Protein AF-A0A804HPI5-F1 (afdb_monomer_lite)

pLDDT: mean 88.05, std 7.71, range [62.28, 96.75]

Sequence (107 aa):
MGIGVQLNKEEKLSYSVRGKKSFPITANGLVGINLKGKCYFDKEFKERKPRGAVELAWSIFNFQKDQDVRIKIGYEICDQVPYLQIRENNWTLGADIHGKWNVRFDL

Radius of gyration: 16.56 Å; chains: 1; bounding box: 34×28×50 Å

Secondary structure (DSSP, 8-state):
-EEEEEE-TT--EEEEEEEEEEEESSTTSSEEEEEEEEEEEETTS--EEEEEEEEEEEEEEEEETTEEEEEEEEEETTTTEEEEEEEETTEEEEEETTS-EEEEE--

Structure (mmCIF, N/CA/C/O backbone):
data_AF-A0A804HPI5-F1
#
_entry.id   AF-A0A804HPI5-F1
#
loop_
_atom_site.group_PDB
_atom_site.id
_atom_site.type_symbol
_atom_site.label_atom_id
_atom_site.label_alt_id
_atom_site.label_comp_id
_atom_site.label_asym_id
_atom_site.label_entity_id
_atom_site.label_seq_id
_atom_site.pdbx_PDB_ins_code
_atom_site.Cartn_x
_atom_site.Cartn_y
_atom_site.Cartn_z
_atom_site.occupancy
_atom_site.B_iso_or_equiv
_atom_site.auth_seq_id
_atom_site.auth_comp_id
_atom_site.auth_asym_id
_atom_site.auth_atom_id
_atom_site.pdbx_PDB_model_num
ATOM 1 N N . MET A 1 1 ? 8.607 4.500 10.611 1.00 75.00 1 MET A N 1
ATOM 2 C CA . MET A 1 1 ? 7.471 4.377 11.555 1.00 75.00 1 MET A CA 1
ATOM 3 C C . MET A 1 1 ? 6.921 5.768 11.798 1.00 75.00 1 MET A C 1
ATOM 5 O O . MET A 1 1 ? 7.673 6.717 11.635 1.00 75.00 1 MET A O 1
ATOM 9 N N . GLY A 1 2 ? 5.639 5.899 12.119 1.00 83.19 2 GLY A N 1
ATOM 10 C CA . GLY A 1 2 ? 5.010 7.181 12.419 1.00 83.19 2 GLY A CA 1
ATOM 11 C C . GLY A 1 2 ? 4.005 7.032 13.550 1.00 83.19 2 GLY A C 1
ATOM 12 O O . GLY A 1 2 ? 3.336 6.002 13.648 1.00 83.19 2 GLY A O 1
ATOM 13 N N . ILE A 1 3 ? 3.919 8.053 14.392 1.00 85.00 3 ILE A N 1
ATOM 14 C CA . ILE A 1 3 ? 2.945 8.162 15.476 1.00 85.00 3 ILE A CA 1
ATOM 15 C C . ILE A 1 3 ? 2.045 9.346 15.132 1.00 85.00 3 ILE A C 1
ATOM 17 O O . ILE A 1 3 ? 2.536 10.382 14.687 1.00 85.00 3 ILE A O 1
ATOM 21 N N . GLY A 1 4 ? 0.737 9.177 15.281 1.00 83.25 4 GLY A N 1
ATOM 22 C CA . GLY A 1 4 ? -0.249 10.226 15.052 1.00 83.25 4 GLY A CA 1
ATOM 23 C C . GLY A 1 4 ? -1.202 10.332 16.230 1.00 83.25 4 GLY A C 1
ATOM 24 O O . GLY A 1 4 ? -1.602 9.314 16.792 1.00 83.25 4 GLY A O 1
ATOM 25 N N . VAL A 1 5 ? -1.580 11.559 16.568 1.00 82.81 5 VAL A N 1
ATOM 26 C CA . VAL A 1 5 ? -2.618 11.868 17.551 1.00 82.81 5 VAL A CA 1
ATOM 27 C C . VAL A 1 5 ? -3.740 12.579 16.810 1.00 82.81 5 VAL A C 1
ATOM 29 O O . VAL A 1 5 ? -3.478 13.496 16.033 1.00 82.81 5 VAL A O 1
ATOM 32 N N . GLN A 1 6 ? -4.974 12.135 17.015 1.00 80.94 6 GLN A N 1
ATOM 33 C CA . GLN A 1 6 ? -6.161 12.745 16.432 1.00 80.94 6 GLN A CA 1
ATOM 34 C C . GLN A 1 6 ? -7.118 13.137 17.555 1.00 80.94 6 GLN A C 1
ATOM 36 O O . GLN A 1 6 ? -7.386 12.340 18.453 1.00 80.94 6 GLN A O 1
ATOM 41 N N . LEU A 1 7 ? -7.627 14.366 17.494 1.00 77.38 7 LEU A N 1
ATOM 42 C CA . LEU A 1 7 ? -8.688 14.849 18.367 1.00 77.38 7 LEU A CA 1
ATOM 43 C C . LEU A 1 7 ? -9.964 14.961 17.532 1.00 77.38 7 LEU A C 1
ATOM 45 O O . LEU A 1 7 ? -10.003 15.711 16.554 1.00 77.38 7 LEU A O 1
ATOM 49 N N . ASN A 1 8 ? -10.990 14.189 17.876 1.00 75.69 8 ASN A N 1
ATOM 50 C CA . ASN A 1 8 ? -12.289 14.301 17.217 1.00 75.69 8 ASN A CA 1
ATOM 51 C C . ASN A 1 8 ? -13.122 15.427 17.849 1.00 75.69 8 ASN A C 1
ATOM 53 O O . ASN A 1 8 ? -12.873 15.830 18.982 1.00 75.69 8 ASN A O 1
ATOM 57 N N . LYS A 1 9 ? -14.142 15.915 17.125 1.00 70.94 9 LYS A N 1
ATOM 58 C CA . LYS A 1 9 ? -15.047 16.994 17.580 1.00 70.94 9 LYS A CA 1
ATOM 59 C C . LYS A 1 9 ? -15.792 16.677 18.891 1.00 70.94 9 LYS A C 1
ATOM 61 O O . LYS A 1 9 ? -16.273 17.593 19.536 1.00 70.94 9 LYS A O 1
ATOM 66 N N . GLU A 1 10 ? -15.849 15.405 19.287 1.00 74.38 10 GLU A N 1
ATOM 67 C CA . GLU A 1 10 ? -16.388 14.928 20.573 1.00 74.38 10 GLU A CA 1
ATOM 68 C C . GLU A 1 10 ? -15.326 14.850 21.697 1.00 74.38 10 GLU A C 1
ATOM 70 O O . GLU A 1 10 ? -15.497 14.085 22.640 1.00 74.38 10 GLU A O 1
ATOM 75 N N . GLU A 1 11 ? -14.170 15.516 21.563 1.00 62.28 11 GLU A N 1
ATOM 76 C CA . GLU A 1 11 ? -13.015 15.434 22.489 1.00 62.28 11 GLU A CA 1
ATOM 77 C C . GLU A 1 11 ? -12.439 14.018 22.716 1.00 62.28 11 GLU A C 1
ATOM 79 O O . GLU A 1 11 ? -11.583 13.792 23.581 1.00 62.28 11 GLU A O 1
ATOM 84 N N . LYS A 1 12 ? -12.849 13.040 21.901 1.00 70.12 12 LYS A N 1
ATOM 85 C CA . LYS A 1 12 ? -12.235 11.711 21.885 1.00 70.12 12 LYS A CA 1
ATOM 86 C C . LYS A 1 12 ? -10.836 11.816 21.289 1.00 70.12 12 LYS A C 1
ATOM 88 O O . LYS A 1 12 ? -10.663 12.103 20.103 1.00 70.12 12 LYS A O 1
ATOM 93 N N . LEU A 1 13 ? -9.849 11.607 22.156 1.00 77.19 13 LEU A N 1
ATOM 94 C CA . LEU A 1 13 ? -8.439 11.512 21.811 1.00 77.19 13 LEU A CA 1
ATOM 95 C C . LEU A 1 13 ? -8.155 10.099 21.300 1.00 77.19 13 LEU A C 1
ATOM 97 O O . LEU A 1 13 ? -8.396 9.126 22.013 1.00 77.19 13 LEU A O 1
ATOM 101 N N . SER A 1 14 ? -7.614 9.988 20.094 1.00 79.69 14 SER A N 1
ATOM 102 C CA . SER A 1 14 ? -7.208 8.709 19.520 1.00 79.69 14 SER A CA 1
ATOM 103 C C . SER A 1 14 ? -5.733 8.760 19.138 1.00 79.69 14 SER A C 1
ATOM 105 O O . SER A 1 14 ? -5.259 9.704 18.501 1.00 79.69 14 SER A O 1
ATOM 107 N N . TYR A 1 15 ? -4.999 7.718 19.504 1.00 83.19 15 TYR A N 1
ATOM 108 C CA . TYR A 1 15 ? -3.606 7.526 19.131 1.00 83.19 15 TYR A CA 1
ATOM 109 C C . TYR A 1 15 ? -3.523 6.530 17.984 1.00 83.19 15 TYR A C 1
ATOM 111 O O . TYR A 1 15 ? -4.274 5.558 17.918 1.00 83.19 15 TYR A O 1
ATOM 119 N N . SER A 1 16 ? -2.584 6.735 17.070 1.00 86.12 16 SER A N 1
ATOM 120 C CA . SER A 1 16 ? -2.315 5.781 16.004 1.00 86.12 16 SER A CA 1
ATOM 121 C C . SER A 1 16 ? -0.825 5.564 15.821 1.00 86.12 16 SER A C 1
ATOM 123 O O . SER A 1 16 ? -0.036 6.507 15.788 1.00 86.12 16 SER A O 1
ATOM 125 N N . VAL A 1 17 ? -0.440 4.304 15.669 1.00 87.62 17 VAL A N 1
ATOM 126 C CA . VAL A 1 17 ? 0.923 3.901 15.326 1.00 87.62 17 VAL A CA 1
ATOM 127 C C . VAL A 1 17 ? 0.884 3.297 13.934 1.00 87.62 17 VAL A C 1
ATOM 129 O O . VAL A 1 17 ? 0.065 2.422 13.656 1.00 87.62 17 VAL A O 1
ATOM 132 N N . ARG A 1 18 ? 1.753 3.767 13.036 1.00 91.44 18 ARG A N 1
ATOM 133 C CA . ARG A 1 18 ? 1.865 3.270 11.662 1.00 91.44 18 ARG A CA 1
ATOM 134 C C . ARG A 1 18 ? 3.283 2.804 11.356 1.00 91.44 18 ARG A C 1
ATOM 136 O O . ARG A 1 18 ? 4.258 3.542 11.502 1.00 91.44 18 ARG A O 1
ATOM 143 N N . GLY A 1 19 ? 3.386 1.593 10.834 1.00 91.94 19 GLY A N 1
ATOM 144 C CA . GLY A 1 19 ? 4.595 1.018 10.266 1.00 91.94 19 GLY A CA 1
ATOM 145 C C . GLY A 1 19 ? 4.417 0.757 8.776 1.00 91.94 19 GLY A C 1
ATOM 146 O O . GLY A 1 19 ? 3.356 0.330 8.326 1.00 91.94 19 GLY A O 1
ATOM 147 N N . LYS A 1 20 ? 5.470 1.002 8.001 1.00 92.94 20 LYS A N 1
ATOM 148 C CA . LYS A 1 20 ? 5.594 0.492 6.638 1.00 92.94 20 LYS A CA 1
ATOM 149 C C . LYS A 1 20 ? 7.012 -0.032 6.465 1.00 92.94 20 LYS A C 1
ATOM 151 O O . LYS A 1 20 ? 7.951 0.668 6.844 1.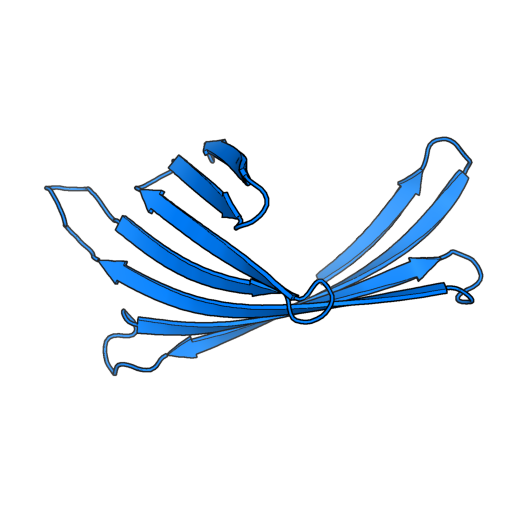00 92.94 20 LYS A O 1
ATOM 156 N N . LYS A 1 21 ? 7.157 -1.224 5.894 1.00 92.94 21 LYS A N 1
ATOM 157 C CA . LYS A 1 21 ? 8.444 -1.781 5.476 1.00 92.94 21 LYS A CA 1
ATOM 158 C C . LYS A 1 21 ? 8.330 -2.314 4.055 1.00 92.94 21 LYS A C 1
ATOM 160 O O . LYS A 1 21 ? 7.317 -2.907 3.705 1.00 92.94 21 LYS A O 1
ATOM 165 N N . SER A 1 22 ? 9.346 -2.056 3.246 1.00 92.25 22 SER A N 1
ATOM 166 C CA . SER A 1 22 ? 9.402 -2.452 1.841 1.00 92.25 22 SER A CA 1
ATOM 167 C C . SER A 1 22 ? 10.572 -3.407 1.645 1.00 92.25 22 SER A C 1
ATOM 169 O O . SER A 1 22 ? 11.661 -3.142 2.153 1.00 92.25 22 SER A O 1
ATOM 171 N N . PHE A 1 23 ? 10.335 -4.502 0.930 1.00 91.81 23 PHE A N 1
ATOM 172 C CA . PHE A 1 23 ? 11.318 -5.530 0.606 1.00 91.81 23 PHE A CA 1
ATOM 173 C C . PHE A 1 23 ? 11.408 -5.655 -0.917 1.00 91.81 23 PHE A C 1
ATOM 175 O O . PHE A 1 23 ? 10.395 -5.978 -1.544 1.00 91.81 23 PHE A O 1
ATOM 182 N N . PRO A 1 24 ? 12.563 -5.373 -1.538 1.00 92.12 24 PRO A N 1
ATOM 183 C CA . PRO A 1 24 ? 12.738 -5.613 -2.965 1.00 92.12 24 PRO A CA 1
ATOM 184 C C . PRO A 1 24 ? 12.742 -7.124 -3.237 1.00 92.12 24 PRO A C 1
ATOM 186 O O . PRO A 1 24 ? 13.370 -7.882 -2.500 1.00 92.12 24 PRO A O 1
ATOM 189 N N . ILE A 1 25 ? 12.032 -7.557 -4.280 1.00 90.56 25 ILE A N 1
ATOM 190 C CA . ILE A 1 25 ? 12.082 -8.939 -4.783 1.00 90.56 25 ILE A CA 1
ATOM 191 C C . ILE A 1 25 ? 13.147 -9.046 -5.876 1.00 90.56 25 ILE A C 1
ATOM 193 O O . ILE A 1 25 ? 13.896 -10.016 -5.927 1.00 90.56 25 ILE A O 1
ATOM 197 N N . THR A 1 26 ? 13.220 -8.050 -6.760 1.00 88.94 26 THR A N 1
ATOM 198 C CA . THR A 1 26 ? 14.169 -8.036 -7.876 1.00 88.94 26 THR A CA 1
ATOM 199 C C . THR A 1 26 ? 15.423 -7.235 -7.532 1.00 88.94 26 THR A C 1
ATOM 201 O O . THR A 1 26 ? 15.356 -6.244 -6.806 1.00 88.94 26 THR A O 1
ATOM 204 N N . ALA A 1 27 ? 16.571 -7.620 -8.103 1.00 81.56 27 ALA A N 1
ATOM 205 C CA . ALA A 1 27 ? 17.852 -6.935 -7.884 1.00 81.56 27 ALA A CA 1
ATOM 206 C C . ALA A 1 27 ? 17.829 -5.452 -8.308 1.00 81.56 27 ALA A C 1
ATOM 208 O O . ALA A 1 27 ? 18.517 -4.627 -7.718 1.00 81.56 27 ALA A O 1
ATOM 209 N N . ASN A 1 28 ? 16.996 -5.102 -9.294 1.00 84.50 28 ASN A N 1
ATOM 210 C CA . ASN A 1 28 ? 16.776 -3.724 -9.744 1.00 84.50 28 ASN A CA 1
ATOM 211 C C . ASN A 1 28 ? 15.738 -2.948 -8.903 1.00 84.50 28 ASN A C 1
ATOM 213 O O . ASN A 1 28 ? 15.477 -1.783 -9.188 1.00 84.50 28 ASN A O 1
ATOM 217 N N . GLY A 1 29 ? 15.107 -3.579 -7.905 1.00 82.81 29 GLY A N 1
ATOM 218 C CA . GLY A 1 29 ? 14.139 -2.945 -7.003 1.00 82.81 29 GLY A CA 1
ATOM 219 C C . GLY A 1 29 ? 12.794 -2.556 -7.631 1.00 82.81 29 GLY A C 1
ATOM 220 O O . GLY A 1 29 ? 11.973 -1.933 -6.958 1.00 82.81 29 GLY A O 1
ATOM 221 N N . LEU A 1 30 ? 12.544 -2.917 -8.896 1.00 89.38 30 LEU A N 1
ATOM 222 C CA . LEU A 1 30 ? 11.304 -2.577 -9.606 1.00 89.38 30 LEU A CA 1
ATOM 223 C C . LEU A 1 30 ? 10.093 -3.326 -9.067 1.00 89.38 30 LEU A C 1
ATOM 225 O O . LEU A 1 30 ? 8.992 -2.776 -9.046 1.00 89.38 30 LEU A O 1
ATOM 229 N N . VAL A 1 31 ? 10.296 -4.562 -8.619 1.00 92.88 31 VAL A N 1
ATOM 230 C CA . VAL A 1 31 ? 9.258 -5.387 -8.007 1.00 92.88 31 VAL A CA 1
ATOM 231 C C . VAL A 1 31 ? 9.598 -5.582 -6.538 1.00 92.88 31 VAL A C 1
ATOM 233 O O . VAL A 1 31 ? 10.733 -5.910 -6.186 1.00 92.88 31 VAL A O 1
ATOM 236 N N . GLY A 1 32 ? 8.616 -5.395 -5.662 1.00 94.81 32 GLY A N 1
ATOM 237 C CA . GLY A 1 32 ? 8.812 -5.552 -4.227 1.00 94.81 32 GLY A CA 1
ATOM 238 C C . GLY A 1 32 ? 7.522 -5.752 -3.451 1.00 94.81 32 GLY A C 1
ATOM 239 O O . GLY A 1 32 ? 6.425 -5.503 -3.946 1.00 94.81 32 GLY A O 1
ATOM 240 N N . ILE A 1 33 ? 7.671 -6.177 -2.202 1.00 94.62 33 ILE A N 1
ATOM 241 C CA . ILE A 1 33 ? 6.575 -6.371 -1.254 1.00 94.62 33 ILE A CA 1
ATOM 242 C C . ILE A 1 33 ? 6.598 -5.236 -0.237 1.00 94.62 33 ILE A C 1
ATOM 244 O O . ILE A 1 33 ? 7.632 -4.931 0.355 1.00 94.62 33 ILE A O 1
ATOM 248 N N . ASN A 1 34 ? 5.448 -4.621 0.012 1.00 94.56 34 ASN A N 1
ATOM 249 C CA . ASN A 1 34 ? 5.256 -3.673 1.097 1.00 94.56 34 ASN A CA 1
ATOM 250 C C . ASN A 1 34 ? 4.407 -4.307 2.192 1.00 94.56 34 ASN A C 1
ATOM 252 O O . ASN A 1 34 ? 3.267 -4.690 1.958 1.00 94.56 34 ASN A O 1
ATOM 256 N N . LEU A 1 35 ? 4.937 -4.322 3.407 1.00 93.88 35 LEU A N 1
ATOM 257 C CA . LEU A 1 35 ? 4.178 -4.598 4.615 1.00 93.88 35 LEU A CA 1
ATOM 258 C C . LEU A 1 35 ? 3.744 -3.272 5.230 1.00 93.88 35 LEU A C 1
ATOM 260 O O . LEU A 1 35 ? 4.571 -2.386 5.475 1.00 93.88 35 LEU A O 1
ATOM 264 N N . LYS A 1 36 ? 2.449 -3.127 5.487 1.00 93.06 36 LYS A N 1
ATOM 265 C CA . LYS A 1 36 ? 1.855 -1.983 6.178 1.00 93.06 36 LYS A CA 1
ATOM 266 C C . LYS A 1 36 ? 1.160 -2.475 7.437 1.00 93.06 36 LYS A C 1
ATOM 268 O O . LYS A 1 36 ? 0.343 -3.385 7.386 1.00 93.06 36 LYS A O 1
ATOM 273 N N . GLY A 1 37 ? 1.457 -1.827 8.554 1.00 91.69 37 GLY A N 1
ATOM 274 C CA . GLY A 1 37 ? 0.757 -2.018 9.816 1.00 91.69 37 GLY A CA 1
ATOM 275 C C . GLY A 1 37 ? 0.244 -0.680 1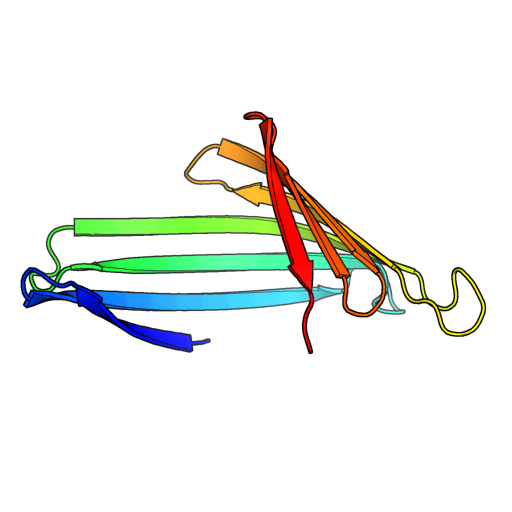0.320 1.00 91.69 37 GLY A C 1
ATOM 276 O O . GLY A 1 37 ? 0.953 0.329 10.258 1.00 91.69 37 GLY A O 1
ATOM 277 N N . LYS A 1 38 ? -0.986 -0.651 10.814 1.00 89.69 38 LYS A N 1
ATOM 278 C CA . LYS A 1 38 ? -1.537 0.486 11.543 1.00 89.69 38 LYS A CA 1
ATOM 279 C C . LYS A 1 38 ? -2.282 -0.034 12.763 1.00 89.69 38 LYS A C 1
ATOM 2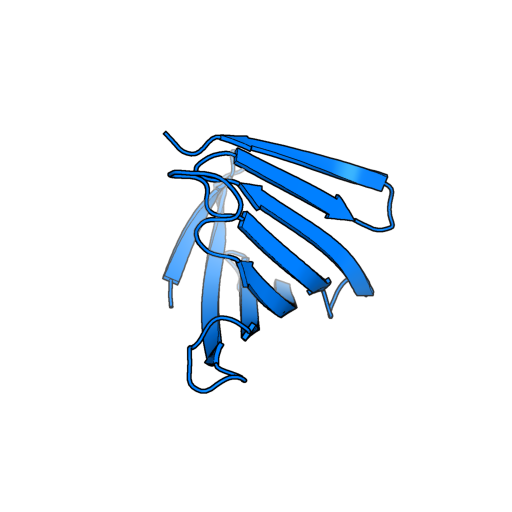81 O O . LYS A 1 38 ? -3.033 -0.987 12.651 1.00 89.69 38 LYS A O 1
ATOM 286 N N . CYS A 1 39 ? -2.085 0.579 13.917 1.00 85.25 39 CYS A N 1
ATOM 287 C CA . CYS A 1 39 ? -2.852 0.268 15.115 1.00 85.25 39 CYS A CA 1
ATOM 288 C C . CYS A 1 39 ? -3.439 1.563 15.657 1.00 85.25 39 CYS A C 1
ATOM 290 O O . CYS A 1 39 ? -2.704 2.543 15.799 1.00 85.25 39 CYS A O 1
ATOM 292 N N . TYR A 1 40 ? -4.744 1.570 15.911 1.00 83.44 40 TYR A N 1
ATOM 293 C CA . TYR A 1 40 ? -5.426 2.671 16.582 1.00 83.44 40 TYR A CA 1
ATOM 294 C C . TYR A 1 40 ? -5.731 2.294 18.028 1.00 83.44 40 TYR A C 1
ATOM 296 O O . TYR A 1 40 ? -6.151 1.165 18.296 1.00 83.44 40 TYR A O 1
ATOM 304 N N . PHE A 1 41 ? -5.543 3.262 18.916 1.00 81.88 41 PHE A N 1
ATOM 305 C CA . PHE A 1 41 ? -5.852 3.193 20.335 1.00 81.88 41 PHE A CA 1
ATOM 306 C C . PHE A 1 41 ? -6.776 4.355 20.687 1.00 81.88 41 PHE A C 1
ATOM 308 O O . PHE A 1 41 ? -6.508 5.495 20.299 1.00 81.88 41 PHE A O 1
ATOM 315 N N . ASP A 1 42 ? -7.831 4.085 21.443 1.00 79.25 42 ASP A N 1
ATOM 316 C CA . ASP A 1 42 ? -8.624 5.147 22.065 1.00 79.25 42 ASP A CA 1
ATOM 317 C C . ASP A 1 42 ? -7.959 5.689 23.336 1.00 79.25 42 ASP A C 1
ATOM 319 O O . ASP A 1 42 ? -7.052 5.065 23.888 1.00 79.25 42 ASP A O 1
ATOM 323 N N . LYS A 1 43 ? -8.432 6.848 23.814 1.00 73.06 43 LYS A N 1
ATOM 324 C CA . LYS A 1 43 ? -7.944 7.549 25.019 1.00 73.06 43 LYS A CA 1
ATOM 325 C C . LYS A 1 43 ? -7.810 6.636 26.241 1.00 73.06 43 LYS A C 1
ATOM 327 O O . LYS A 1 43 ? -6.877 6.783 27.020 1.00 73.06 43 LYS A O 1
ATOM 332 N N . GLU A 1 44 ? -8.736 5.690 26.394 1.00 73.75 44 GLU A N 1
ATOM 333 C CA . GLU A 1 44 ? -8.769 4.737 27.511 1.00 73.75 44 GLU A CA 1
ATOM 334 C C . GLU A 1 44 ? -7.994 3.435 27.237 1.00 73.75 44 GLU A C 1
ATOM 336 O O . GLU A 1 44 ? -8.010 2.530 28.065 1.00 73.75 44 GLU A O 1
ATOM 341 N N . PHE A 1 45 ? -7.359 3.293 26.066 1.00 68.94 45 PHE A N 1
ATOM 342 C CA . PHE A 1 45 ? -6.651 2.087 25.605 1.00 68.94 45 PHE A CA 1
ATOM 343 C C . PHE A 1 45 ? -7.471 0.780 25.626 1.00 68.94 45 PHE A C 1
ATOM 345 O O . PHE A 1 45 ? -6.905 -0.306 25.462 1.00 68.94 45 PHE A O 1
ATOM 352 N N . LYS A 1 46 ? -8.798 0.874 25.788 1.00 72.25 46 LYS A N 1
ATOM 353 C CA . LYS A 1 46 ? -9.726 -0.265 25.829 1.00 72.25 46 LYS A CA 1
ATOM 354 C C . LYS A 1 46 ? -9.961 -0.873 24.451 1.00 72.25 46 LYS A C 1
ATOM 356 O O . LYS A 1 46 ? -9.914 -2.090 24.308 1.00 72.25 46 LYS A O 1
ATOM 361 N N . GLU A 1 47 ? -10.165 -0.039 23.433 1.00 72.38 47 GLU A N 1
ATOM 362 C CA . GLU A 1 47 ? -10.302 -0.501 22.053 1.00 72.38 47 GLU A CA 1
ATOM 363 C C . GLU A 1 47 ? -8.962 -0.449 21.319 1.00 72.38 47 GLU A C 1
ATOM 365 O O . GLU A 1 47 ? -8.260 0.567 21.305 1.00 72.38 47 GLU A O 1
ATOM 370 N N . ARG A 1 48 ? -8.624 -1.573 20.682 1.00 77.12 48 ARG A N 1
ATOM 371 C CA . ARG A 1 48 ? -7.469 -1.714 19.796 1.00 77.12 48 ARG A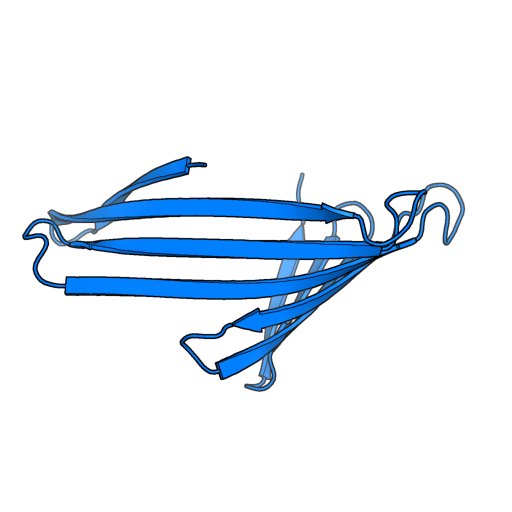 CA 1
ATOM 372 C C . ARG A 1 48 ? -7.977 -2.150 18.437 1.00 77.12 48 ARG A C 1
ATOM 374 O O . ARG A 1 48 ? -8.536 -3.235 18.309 1.00 77.12 48 ARG A O 1
ATOM 381 N N . LYS A 1 49 ? -7.765 -1.317 17.421 1.00 81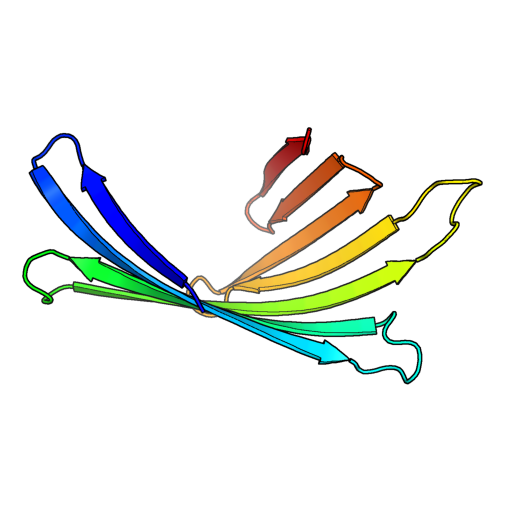.62 49 LYS A N 1
ATOM 382 C CA . LYS A 1 49 ? -8.128 -1.637 16.031 1.00 81.62 49 LYS A CA 1
ATOM 383 C C . LYS A 1 49 ? -6.849 -1.823 15.217 1.00 81.62 49 LYS A C 1
ATOM 385 O O . LYS A 1 49 ? -6.342 -0.844 14.654 1.00 81.62 49 LYS A O 1
ATOM 390 N N . PRO A 1 50 ? -6.269 -3.040 15.207 1.00 85.00 50 PRO A N 1
ATOM 391 C CA . PRO A 1 50 ? -5.152 -3.347 14.334 1.00 85.00 50 PRO A CA 1
ATOM 392 C C . PRO A 1 50 ? -5.642 -3.424 12.886 1.00 85.00 50 PRO A C 1
ATOM 394 O O . PRO A 1 50 ? -6.722 -3.928 12.598 1.00 85.00 50 PRO A O 1
ATOM 397 N N . ARG A 1 51 ? -4.823 -2.918 11.973 1.00 89.56 51 ARG A N 1
ATOM 398 C CA . ARG A 1 51 ? -4.966 -3.048 10.528 1.00 89.56 51 ARG A CA 1
ATOM 399 C C . ARG A 1 51 ? -3.632 -3.469 9.946 1.00 89.56 51 ARG A C 1
ATOM 401 O O . ARG A 1 51 ? -2.593 -2.879 10.253 1.00 89.56 51 ARG A O 1
ATOM 408 N N . GLY A 1 52 ? -3.668 -4.475 9.089 1.00 92.88 52 GLY A N 1
ATOM 409 C CA . GLY A 1 52 ? -2.509 -4.972 8.363 1.00 92.88 52 GLY A CA 1
ATOM 410 C C . GLY A 1 52 ? -2.813 -5.028 6.879 1.00 92.88 52 GLY A C 1
ATOM 411 O O . GLY A 1 52 ? -3.911 -5.422 6.499 1.00 92.88 52 GLY A O 1
ATOM 412 N N . ALA A 1 53 ? -1.848 -4.653 6.048 1.00 94.38 53 ALA A N 1
ATOM 413 C CA . ALA A 1 53 ? -1.935 -4.859 4.613 1.00 94.38 53 ALA A CA 1
ATOM 414 C C . ALA A 1 53 ? -0.594 -5.316 4.040 1.00 94.38 53 ALA A C 1
ATOM 416 O O . ALA A 1 53 ? 0.472 -4.851 4.459 1.00 94.38 53 ALA A O 1
ATOM 417 N N . VAL A 1 54 ? -0.668 -6.208 3.060 1.00 95.62 54 VAL A N 1
ATOM 418 C CA . VAL A 1 54 ? 0.468 -6.656 2.250 1.00 95.62 54 VAL A CA 1
ATOM 419 C C . VAL A 1 54 ? 0.229 -6.168 0.835 1.00 95.62 54 VAL A C 1
ATOM 421 O O . VAL A 1 54 ? -0.876 -6.305 0.324 1.00 95.62 54 VAL A O 1
ATOM 424 N N . GLU A 1 55 ? 1.241 -5.588 0.201 1.00 96.75 55 GLU A N 1
ATOM 425 C CA . GLU A 1 55 ? 1.144 -5.110 -1.177 1.00 96.75 55 GLU A CA 1
ATOM 426 C C . GLU A 1 55 ? 2.282 -5.662 -2.012 1.00 96.75 55 GLU A C 1
ATOM 428 O O . GLU A 1 55 ? 3.444 -5.464 -1.663 1.00 96.75 55 GLU A O 1
ATOM 433 N N . LEU A 1 56 ? 1.962 -6.252 -3.154 1.00 95.62 56 LEU A N 1
ATOM 434 C CA . LEU A 1 56 ? 2.908 -6.400 -4.245 1.00 95.62 56 LEU A CA 1
ATOM 435 C C . LEU A 1 56 ? 2.950 -5.080 -5.015 1.00 95.62 56 LEU A C 1
ATOM 437 O O . LEU A 1 56 ? 1.909 -4.549 -5.395 1.00 95.62 56 LEU A O 1
ATOM 441 N N . ALA A 1 57 ? 4.139 -4.532 -5.227 1.00 95.19 57 ALA A N 1
ATOM 442 C CA . ALA A 1 57 ? 4.356 -3.308 -5.980 1.00 95.19 57 ALA A CA 1
ATOM 443 C C . ALA A 1 57 ? 5.281 -3.575 -7.161 1.00 95.19 57 ALA A C 1
ATOM 445 O O . ALA A 1 57 ? 6.355 -4.144 -6.986 1.00 95.19 57 ALA A O 1
ATOM 446 N N . TRP A 1 58 ? 4.881 -3.097 -8.332 1.00 94.38 58 TRP A N 1
ATOM 447 C CA . TRP A 1 58 ? 5.660 -3.126 -9.557 1.00 94.38 58 TRP A CA 1
ATOM 448 C C . TRP A 1 58 ? 5.786 -1.706 -10.104 1.00 94.38 58 TRP A C 1
ATOM 450 O O . TRP A 1 58 ? 4.788 -1.037 -10.360 1.00 94.38 58 TRP A O 1
ATOM 460 N N . SER A 1 59 ? 7.019 -1.227 -10.221 1.00 92.00 59 SER A N 1
ATOM 461 C CA . SER A 1 59 ? 7.362 0.064 -10.816 1.00 92.00 59 SER A CA 1
ATOM 462 C C . SER A 1 59 ? 7.912 -0.156 -12.224 1.00 92.00 59 SER A C 1
ATOM 464 O O . SER A 1 59 ? 8.817 -0.965 -12.417 1.00 92.00 59 SER A O 1
ATOM 466 N N . ILE A 1 60 ? 7.360 0.571 -13.186 1.00 88.81 60 ILE A N 1
ATOM 467 C CA . ILE A 1 60 ? 7.732 0.590 -14.596 1.00 88.81 60 ILE A CA 1
ATOM 468 C C . ILE A 1 60 ? 8.201 2.016 -14.884 1.00 88.81 60 ILE A C 1
ATOM 470 O O . ILE A 1 60 ? 7.405 2.953 -14.859 1.00 88.81 60 ILE A O 1
ATOM 474 N N . PHE A 1 61 ? 9.504 2.173 -15.097 1.00 84.19 61 PHE A N 1
ATOM 475 C CA . PHE A 1 61 ? 10.104 3.463 -15.430 1.00 84.19 61 PHE A CA 1
ATOM 476 C C . PHE A 1 61 ? 10.070 3.696 -16.938 1.00 84.19 61 PHE A C 1
ATOM 478 O O . PHE A 1 61 ? 10.226 2.737 -17.697 1.00 84.19 61 PHE A O 1
ATOM 485 N N . ASN A 1 62 ? 9.924 4.956 -17.356 1.00 80.19 62 ASN A N 1
ATOM 486 C CA . ASN A 1 62 ? 9.916 5.355 -18.770 1.00 80.19 62 ASN A CA 1
ATOM 487 C C . ASN A 1 62 ? 8.906 4.565 -19.627 1.00 80.19 62 ASN A C 1
ATOM 489 O O . ASN A 1 62 ? 9.242 4.097 -20.717 1.00 80.19 62 ASN A O 1
ATOM 493 N N . PHE A 1 63 ? 7.672 4.388 -19.141 1.00 80.75 63 PHE A N 1
ATOM 494 C CA . PHE A 1 63 ? 6.612 3.740 -19.927 1.00 80.75 63 PHE A CA 1
ATOM 495 C C . PHE A 1 63 ? 6.308 4.537 -21.210 1.00 80.75 63 PHE A C 1
ATOM 497 O O . PHE A 1 63 ? 6.194 3.974 -22.297 1.00 80.75 63 PHE A O 1
ATOM 504 N N . GLN A 1 64 ? 6.269 5.864 -21.076 1.00 82.25 64 GLN A N 1
ATOM 505 C CA . GLN A 1 64 ? 6.493 6.833 -22.150 1.00 82.25 64 GLN A CA 1
ATOM 506 C C . GLN A 1 64 ? 7.583 7.816 -21.699 1.00 82.25 64 GLN A C 1
ATOM 508 O O . GLN A 1 64 ? 8.018 7.776 -20.545 1.00 82.25 64 GLN A O 1
ATOM 513 N N . LYS A 1 65 ? 8.060 8.679 -22.605 1.00 85.00 65 LYS A N 1
ATOM 514 C CA . LYS A 1 65 ? 9.080 9.686 -22.281 1.00 85.00 65 LYS A CA 1
ATOM 515 C C . LYS A 1 65 ? 8.620 10.519 -21.073 1.00 85.00 65 LYS A C 1
ATOM 517 O O . LYS A 1 65 ? 7.550 11.114 -21.129 1.00 85.00 65 LYS A O 1
ATOM 522 N N . ASP A 1 66 ? 9.424 10.521 -20.009 1.00 82.88 66 ASP A N 1
ATOM 523 C CA . ASP A 1 66 ? 9.158 11.215 -18.738 1.00 82.88 66 ASP A CA 1
ATOM 524 C C . ASP A 1 66 ? 7.889 10.741 -17.984 1.00 82.88 66 ASP A C 1
ATOM 526 O O . ASP A 1 66 ? 7.325 11.482 -17.177 1.00 82.88 66 ASP A O 1
ATOM 530 N N . GLN A 1 67 ? 7.431 9.503 -18.223 1.00 85.94 67 GLN A N 1
ATOM 531 C CA . GLN A 1 67 ? 6.264 8.913 -17.555 1.00 85.94 67 GLN A CA 1
ATOM 532 C C . GLN A 1 67 ? 6.630 7.645 -16.780 1.00 85.94 67 GLN A C 1
ATOM 534 O O . GLN A 1 67 ? 6.995 6.615 -17.359 1.00 85.94 67 GLN A O 1
ATOM 539 N N . ASP A 1 68 ? 6.423 7.707 -15.465 1.00 89.25 68 ASP A N 1
ATOM 540 C CA . ASP A 1 68 ? 6.636 6.590 -14.552 1.00 89.25 68 ASP A CA 1
ATOM 541 C C . ASP A 1 68 ? 5.309 6.030 -14.047 1.00 89.25 68 ASP A C 1
ATOM 543 O O . ASP A 1 68 ? 4.466 6.746 -13.494 1.00 89.25 68 ASP A O 1
ATOM 547 N N . VAL A 1 69 ? 5.153 4.712 -14.180 1.00 92.88 69 VAL A N 1
ATOM 548 C CA . VAL A 1 69 ? 3.956 3.983 -13.762 1.00 92.88 69 VAL A CA 1
ATOM 549 C C . VAL A 1 69 ? 4.307 3.039 -12.622 1.00 92.88 69 VAL A C 1
ATOM 551 O O . VAL A 1 69 ? 5.308 2.327 -12.639 1.00 92.88 69 VAL A O 1
ATOM 554 N N . ARG A 1 70 ? 3.459 2.988 -11.601 1.00 94.25 70 ARG A N 1
ATOM 555 C CA . ARG A 1 70 ? 3.553 2.019 -10.515 1.00 94.25 70 ARG A CA 1
ATOM 556 C C . ARG A 1 70 ? 2.208 1.366 -10.276 1.00 94.25 70 ARG A C 1
ATOM 558 O O . ARG A 1 70 ? 1.257 2.020 -9.858 1.00 94.25 70 ARG A O 1
ATOM 565 N N . ILE A 1 71 ? 2.177 0.056 -10.437 1.00 94.94 71 ILE A N 1
ATOM 566 C CA . ILE A 1 71 ? 1.017 -0.781 -10.163 1.00 94.94 71 ILE A CA 1
ATOM 567 C C . ILE A 1 71 ? 1.234 -1.452 -8.811 1.00 94.94 71 ILE A C 1
ATOM 569 O O . ILE A 1 71 ? 2.330 -1.925 -8.499 1.00 94.94 71 ILE A O 1
ATOM 573 N N . LYS A 1 72 ? 0.203 -1.479 -7.972 1.00 96.06 72 LYS A N 1
ATOM 574 C CA . LYS A 1 72 ? 0.212 -2.213 -6.711 1.00 96.06 72 LYS A CA 1
ATOM 575 C C . LYS A 1 72 ? -1.051 -3.022 -6.555 1.00 96.06 72 LYS A C 1
ATOM 577 O O . LYS A 1 72 ? -2.143 -2.487 -6.711 1.00 96.06 72 LYS A O 1
ATOM 582 N N . ILE A 1 73 ? -0.881 -4.266 -6.149 1.00 95.94 73 ILE A N 1
ATOM 583 C CA . ILE A 1 73 ? -1.969 -5.139 -5.732 1.00 95.94 73 ILE A CA 1
ATOM 584 C C . ILE A 1 73 ? -1.785 -5.355 -4.239 1.00 95.94 73 ILE A C 1
ATOM 586 O O . ILE A 1 73 ? -0.737 -5.831 -3.801 1.00 95.94 73 ILE A O 1
ATOM 590 N N . GLY A 1 74 ? -2.765 -4.927 -3.456 1.00 95.12 74 GLY A N 1
ATOM 591 C CA . GLY A 1 74 ? -2.756 -5.011 -2.007 1.00 95.12 74 GLY A CA 1
ATOM 592 C C . GLY A 1 74 ? -3.860 -5.903 -1.471 1.00 95.12 74 GLY A C 1
ATOM 593 O O . GLY A 1 74 ? -4.879 -6.107 -2.121 1.00 95.12 74 GLY A O 1
ATOM 594 N N . TYR A 1 75 ? -3.649 -6.420 -0.268 1.00 95.50 75 TYR A N 1
ATOM 595 C CA . TYR A 1 75 ? -4.644 -7.155 0.499 1.00 95.50 75 TYR A CA 1
ATOM 596 C C . TYR A 1 75 ? -4.650 -6.638 1.935 1.00 95.50 75 TYR A C 1
ATOM 598 O O . TYR A 1 75 ? -3.634 -6.732 2.634 1.00 95.50 75 TYR A O 1
ATOM 606 N N . GLU A 1 76 ? -5.771 -6.061 2.367 1.00 92.88 76 GLU A N 1
ATOM 607 C CA . GLU A 1 76 ? -6.008 -5.689 3.762 1.00 92.88 76 GLU A CA 1
ATOM 608 C C . GLU A 1 76 ? -6.437 -6.938 4.537 1.00 92.88 76 GLU A C 1
ATOM 610 O O . GLU A 1 76 ? -7.513 -7.482 4.322 1.00 92.88 76 GLU A O 1
ATOM 615 N N . ILE A 1 77 ? -5.575 -7.412 5.436 1.00 91.56 77 ILE A N 1
ATOM 616 C CA . ILE A 1 77 ? -5.712 -8.710 6.111 1.00 91.56 77 ILE A CA 1
ATOM 617 C C . ILE A 1 77 ? -6.881 -8.704 7.102 1.00 91.56 77 ILE A C 1
ATOM 619 O O . ILE A 1 77 ? -7.578 -9.704 7.232 1.00 91.56 77 ILE A O 1
ATOM 623 N N . CYS A 1 78 ? -7.085 -7.591 7.810 1.00 86.88 78 CYS A N 1
ATOM 624 C CA . CYS A 1 78 ? -8.098 -7.497 8.863 1.00 86.88 78 CYS A CA 1
ATOM 625 C C . CYS A 1 78 ? -9.518 -7.446 8.296 1.00 86.88 78 CYS A C 1
ATOM 627 O O . CYS A 1 78 ? -10.393 -8.133 8.807 1.00 86.88 78 CYS A O 1
ATOM 629 N N . ASP A 1 79 ? -9.712 -6.674 7.226 1.00 86.75 79 ASP A N 1
ATOM 630 C CA . ASP A 1 79 ? -11.011 -6.521 6.566 1.00 86.75 79 ASP A CA 1
ATOM 631 C C . ASP A 1 79 ? -11.178 -7.521 5.394 1.00 86.75 79 ASP A C 1
ATOM 633 O O . ASP A 1 79 ? -12.231 -7.566 4.767 1.00 86.75 79 ASP A O 1
ATOM 637 N N . GLN A 1 80 ? -10.147 -8.329 5.103 1.00 91.50 80 GLN A N 1
ATOM 638 C CA . GLN A 1 80 ? -10.083 -9.316 4.012 1.00 91.50 80 GLN A CA 1
ATOM 639 C C . GLN A 1 80 ? -10.366 -8.729 2.619 1.00 91.50 80 GLN A C 1
ATOM 641 O O . GLN A 1 80 ? -10.975 -9.367 1.761 1.00 91.50 80 GLN A O 1
ATOM 646 N N . VAL A 1 81 ? -9.902 -7.499 2.379 1.00 93.19 81 VAL A N 1
ATOM 647 C CA . VAL A 1 81 ? -10.219 -6.737 1.163 1.00 93.19 81 VAL A CA 1
ATOM 648 C C . VAL A 1 81 ? -8.998 -6.638 0.248 1.00 93.19 81 VAL A C 1
ATOM 650 O O . VAL A 1 81 ? -8.034 -5.944 0.591 1.00 93.19 81 VAL A O 1
ATOM 653 N N . PRO A 1 82 ? -9.008 -7.276 -0.935 1.00 94.88 82 PRO A N 1
ATOM 654 C CA . PRO A 1 82 ? -8.047 -6.972 -1.981 1.00 94.88 82 PRO A CA 1
ATOM 655 C C . PRO A 1 82 ? -8.349 -5.614 -2.628 1.00 94.88 82 PRO A C 1
ATOM 657 O O . PRO A 1 82 ? -9.506 -5.242 -2.842 1.00 94.88 82 PRO A O 1
ATOM 660 N N . TYR A 1 83 ? -7.290 -4.891 -2.979 1.00 95.38 83 TYR A N 1
ATOM 661 C CA . TYR A 1 83 ? -7.364 -3.611 -3.671 1.00 95.38 83 TYR A CA 1
ATOM 662 C C . TYR A 1 83 ? -6.262 -3.468 -4.721 1.00 95.38 83 TYR A C 1
ATOM 664 O O . TYR A 1 83 ? -5.169 -4.025 -4.604 1.00 95.38 83 TYR A O 1
ATOM 672 N N . LEU A 1 84 ? -6.548 -2.678 -5.748 1.00 96.12 84 LEU A N 1
ATOM 673 C CA . LEU A 1 84 ? -5.623 -2.297 -6.803 1.00 96.12 84 LEU A CA 1
ATOM 674 C C . LEU A 1 84 ? -5.326 -0.804 -6.682 1.00 96.12 84 LEU A C 1
ATOM 676 O O . LEU A 1 84 ? -6.220 0.008 -6.450 1.00 96.12 84 LEU A O 1
ATOM 680 N N . GLN A 1 85 ? -4.065 -0.433 -6.865 1.00 96.69 85 GLN A N 1
ATOM 681 C CA . GLN A 1 85 ? -3.646 0.956 -6.947 1.00 96.69 85 GLN A CA 1
ATOM 682 C C . GLN A 1 85 ? -2.731 1.149 -8.153 1.00 96.69 85 GLN A C 1
ATOM 684 O O . GLN A 1 85 ? -1.706 0.480 -8.275 1.00 96.69 85 GLN A O 1
ATOM 689 N N . ILE A 1 86 ? -3.068 2.110 -9.001 1.00 95.44 86 ILE A N 1
ATOM 690 C CA . ILE A 1 86 ? -2.239 2.557 -10.117 1.00 95.44 86 ILE A CA 1
ATOM 691 C C . ILE A 1 86 ? -1.785 3.970 -9.788 1.00 95.44 86 ILE A C 1
ATOM 693 O O . ILE A 1 86 ? -2.593 4.829 -9.443 1.00 95.44 86 ILE A O 1
ATOM 697 N N . ARG A 1 87 ? -0.480 4.207 -9.845 1.00 94.19 87 ARG A N 1
ATOM 698 C CA . ARG A 1 87 ? 0.094 5.542 -9.755 1.00 94.19 87 ARG A CA 1
ATOM 699 C C . ARG A 1 87 ? 0.826 5.847 -11.044 1.00 94.19 87 ARG A C 1
ATOM 701 O O . ARG A 1 87 ? 1.697 5.081 -11.432 1.00 94.19 87 ARG A O 1
ATOM 708 N N . GLU A 1 88 ? 0.510 6.978 -11.638 1.00 92.94 88 GLU A N 1
ATOM 709 C CA . GLU A 1 88 ? 1.218 7.524 -12.783 1.00 92.94 88 GLU A CA 1
ATOM 710 C C . GLU A 1 88 ? 1.669 8.931 -12.422 1.00 92.94 88 GLU A C 1
ATOM 712 O O . GLU A 1 88 ? 0.836 9.784 -12.112 1.00 92.94 88 GLU A O 1
ATOM 717 N N . ASN A 1 89 ? 2.981 9.167 -12.411 1.00 87.75 89 ASN A N 1
ATOM 718 C CA . ASN A 1 89 ? 3.558 10.441 -11.982 1.00 87.75 89 ASN A CA 1
ATOM 719 C C . ASN A 1 89 ? 2.978 10.889 -10.611 1.00 87.75 89 ASN A C 1
ATOM 721 O O . ASN A 1 89 ? 3.235 10.267 -9.565 1.00 87.75 89 ASN A O 1
ATOM 725 N N . ASN A 1 90 ? 2.137 11.929 -10.621 1.00 90.62 90 ASN A N 1
ATOM 726 C CA . ASN A 1 90 ? 1.469 12.509 -9.450 1.00 90.62 90 ASN A CA 1
ATOM 727 C C . ASN A 1 90 ? 0.011 12.063 -9.259 1.00 90.62 90 ASN A C 1
ATOM 729 O O . ASN A 1 90 ? -0.594 12.365 -8.230 1.00 90.62 90 ASN A O 1
ATOM 733 N N . TRP A 1 91 ? -0.550 11.313 -10.205 1.00 93.75 91 TRP A N 1
ATOM 734 C CA . TRP A 1 91 ? -1.899 10.767 -10.122 1.00 93.75 91 TRP A CA 1
ATOM 735 C C . TRP A 1 91 ? -1.886 9.384 -9.492 1.00 93.75 91 TRP A C 1
ATOM 737 O O . TRP A 1 91 ? -1.084 8.526 -9.841 1.00 93.75 91 TRP A O 1
ATOM 747 N N . THR A 1 92 ? -2.803 9.148 -8.564 1.00 96.12 92 THR A N 1
ATOM 748 C CA . THR A 1 92 ? -3.053 7.843 -7.959 1.00 96.12 92 THR A CA 1
ATOM 749 C C . THR A 1 92 ? -4.529 7.499 -8.091 1.00 96.12 92 THR A C 1
ATOM 751 O O . THR A 1 92 ? -5.372 8.214 -7.556 1.00 96.12 92 THR A O 1
ATOM 754 N N . LEU A 1 93 ? -4.822 6.371 -8.728 1.00 96.06 93 LEU A N 1
ATOM 755 C CA . LEU A 1 93 ? -6.125 5.717 -8.752 1.00 96.06 93 LEU A CA 1
ATOM 756 C C . LEU A 1 93 ? -6.080 4.498 -7.824 1.00 96.06 93 LEU A C 1
ATOM 758 O O . LEU A 1 93 ? -5.172 3.672 -7.936 1.00 96.06 93 LEU A O 1
ATOM 762 N N . GLY A 1 94 ? -7.041 4.379 -6.914 1.00 95.88 94 GLY A N 1
ATOM 763 C CA . GLY A 1 94 ? -7.232 3.205 -6.064 1.00 95.88 94 GLY A CA 1
ATOM 764 C C . GLY A 1 94 ? -8.640 2.644 -6.215 1.00 95.88 94 GLY A C 1
ATOM 765 O O . GLY A 1 94 ? -9.589 3.415 -6.337 1.00 95.88 94 GLY A O 1
ATOM 766 N N . ALA A 1 95 ? -8.779 1.322 -6.196 1.00 96.38 95 ALA A N 1
ATOM 767 C CA . ALA A 1 95 ? -10.067 0.633 -6.202 1.00 96.38 95 ALA A CA 1
ATOM 768 C C . ALA A 1 95 ? -10.003 -0.655 -5.372 1.00 96.38 95 ALA A C 1
ATOM 770 O O . ALA A 1 95 ? -8.962 -1.313 -5.337 1.00 96.38 95 ALA A O 1
ATOM 771 N N . ASP A 1 96 ? -11.102 -1.028 -4.722 1.00 94.25 96 ASP A N 1
ATOM 772 C CA . ASP A 1 96 ? -11.241 -2.283 -3.979 1.00 94.25 96 ASP A CA 1
ATOM 773 C C . ASP A 1 96 ? -12.355 -3.185 -4.537 1.00 94.25 96 ASP A C 1
ATOM 775 O O . ASP A 1 96 ? -13.166 -2.771 -5.369 1.00 94.25 96 ASP A O 1
ATOM 779 N N . ILE A 1 97 ? -12.392 -4.444 -4.086 1.00 91.62 97 ILE A N 1
ATOM 780 C CA . ILE A 1 97 ? -13.400 -5.423 -4.535 1.00 91.62 97 ILE A CA 1
ATOM 781 C C . ILE A 1 97 ? -14.832 -5.069 -4.106 1.00 91.62 97 ILE A C 1
ATOM 783 O O . ILE A 1 97 ? -15.792 -5.588 -4.667 1.00 91.62 97 ILE A O 1
ATOM 787 N N . HIS A 1 98 ? -14.993 -4.171 -3.133 1.00 92.69 98 HIS A N 1
ATOM 788 C CA . HIS A 1 98 ? -16.297 -3.680 -2.693 1.00 92.69 98 HIS A CA 1
ATOM 789 C C . HIS A 1 98 ? -16.812 -2.521 -3.561 1.00 92.69 98 HIS A C 1
ATOM 791 O O . HIS A 1 98 ? -17.842 -1.926 -3.242 1.00 92.69 98 HIS A O 1
ATOM 797 N N . GLY A 1 99 ? -16.107 -2.181 -4.645 1.00 89.75 99 GLY A N 1
ATOM 798 C CA . GLY A 1 99 ? -16.491 -1.120 -5.570 1.00 89.75 99 GLY A CA 1
ATOM 799 C C . GLY A 1 99 ? -16.175 0.286 -5.065 1.00 89.75 99 GLY A C 1
ATOM 800 O O . GLY A 1 99 ? -16.575 1.263 -5.704 1.00 89.75 99 GLY A O 1
ATOM 801 N N . LYS A 1 100 ? -15.450 0.431 -3.946 1.00 94.19 100 LYS A N 1
ATOM 802 C CA . LYS A 1 100 ? -14.970 1.746 -3.510 1.00 94.19 100 LYS A CA 1
ATOM 803 C C . LYS A 1 100 ? -13.749 2.109 -4.336 1.00 94.19 100 LYS A C 1
ATOM 805 O O . LYS A 1 100 ? -12.825 1.313 -4.483 1.00 94.19 100 LYS A O 1
ATOM 810 N N . TRP A 1 101 ? -13.723 3.336 -4.836 1.00 95.94 101 TRP A N 1
ATOM 811 C CA . TRP A 1 101 ? -12.599 3.856 -5.598 1.00 95.94 101 TRP A CA 1
ATOM 812 C C . TRP A 1 101 ? -12.307 5.304 -5.223 1.00 95.94 101 TRP A C 1
ATOM 814 O O . TRP A 1 101 ? -13.161 6.019 -4.694 1.00 95.94 101 TRP A O 1
ATOM 824 N N . ASN A 1 102 ? -11.073 5.731 -5.467 1.00 95.19 102 ASN A N 1
ATOM 825 C CA . ASN A 1 102 ? -10.651 7.107 -5.277 1.00 95.19 102 ASN A CA 1
ATOM 826 C C . ASN A 1 102 ? -9.585 7.518 -6.291 1.00 95.19 102 ASN A C 1
ATOM 828 O O . ASN A 1 102 ? -8.810 6.702 -6.787 1.00 95.19 102 ASN A O 1
ATOM 832 N N . VAL A 1 103 ? -9.536 8.819 -6.561 1.00 95.81 103 VAL A N 1
ATOM 833 C CA . VAL A 1 103 ? -8.467 9.453 -7.331 1.00 95.81 103 VAL A CA 1
ATOM 834 C C . VAL A 1 103 ? -7.836 10.530 -6.463 1.00 95.81 103 VAL A C 1
ATOM 836 O O . VAL A 1 103 ? -8.533 11.292 -5.792 1.00 95.81 103 VAL A O 1
ATOM 839 N N . ARG A 1 104 ? -6.508 10.574 -6.451 1.00 95.56 104 ARG A N 1
ATOM 840 C CA . ARG A 1 104 ? -5.720 11.546 -5.698 1.00 95.56 104 ARG A CA 1
ATOM 841 C C . ARG A 1 104 ? -4.614 12.104 -6.580 1.00 95.56 104 ARG A C 1
ATOM 843 O O . ARG A 1 104 ? -3.900 11.337 -7.220 1.00 95.56 104 ARG A O 1
ATOM 850 N N . PHE A 1 105 ? -4.455 13.419 -6.543 1.00 92.75 105 PHE A N 1
ATOM 851 C CA . PHE A 1 105 ? -3.317 14.120 -7.119 1.00 92.75 105 PHE A CA 1
ATOM 852 C C . PHE A 1 105 ? -2.407 14.615 -5.991 1.00 92.75 105 PHE A C 1
ATOM 854 O O . PHE A 1 105 ? -2.894 15.223 -5.035 1.00 92.75 105 PHE A O 1
ATOM 861 N N . ASP A 1 106 ? -1.113 14.312 -6.072 1.00 90.12 106 ASP A N 1
ATOM 862 C CA . ASP A 1 106 ? -0.095 14.845 -5.163 1.00 90.12 106 ASP A CA 1
ATOM 863 C C . ASP A 1 106 ? 0.601 16.041 -5.852 1.00 90.12 106 ASP A C 1
ATOM 865 O O . ASP A 1 106 ? 1.262 15.855 -6.873 1.00 90.12 106 ASP A O 1
ATOM 869 N N . LEU A 1 107 ? 0.391 17.257 -5.322 1.00 80.88 107 LEU A N 1
ATOM 870 C CA . LEU A 1 107 ? 1.024 18.509 -5.777 1.00 80.88 107 LEU A CA 1
ATOM 871 C C . LEU A 1 107 ? 2.516 18.561 -5.429 1.00 80.88 107 LEU A C 1
ATOM 873 O O . LEU A 1 107 ? 2.870 18.117 -4.310 1.00 80.88 107 LEU A O 1
#

Foldseek 3Di:
DDKDWDQDPVRKI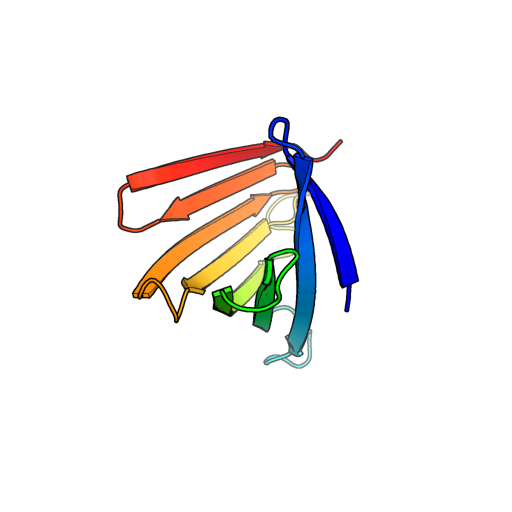KIKDKDKDWAQPDPVSQWIKIKIWMWMATPVSPDIDIKIKIKIKGKDPCPDPVKIKMWIWMATPVVRKIKIWIDIDQWIWIAIPVGDIDIDGDD

Organism: Musa acuminata subsp. malaccensis (NCBI:txid214687)

InterPro domains:
  IPR034575 Outer envelope pore protein 21 [PTHR35993] (1-107)